Protein AF-A0AAJ1KZM5-F1 (afdb_monomer_lite)

pLDDT: mean 86.06, std 18.06, range [34.19, 97.94]

Foldseek 3Di:
DDDDPPPPDPPPPPPPQQDPVNVLVVCAVHCDQLCAQDWDDDPPDTDRSVVAEAEQVRADADPDPDKHKYWAAFQWAPFVNQWTAHPVDRQEIEGCPPVRVVLCVVVVPPTGVQRHRKIKIAIWGWRADPVNSHIYTYGPDSVGMDIGTDD

Secondary structure (DSSP, 8-state):
-------------------HHHHHHHHHH-THHHHS--EEEETTEEEEHHHHEEEGGG----SS----EEEEEEEEE-TTS-EEEESS-SSEEEE-GGGHHHHHHHHT--SSGGGTT-EEEEEEEEEE-TTSSSEEEEE--SSSEEEE---

Radius of gyration: 18.92 Å; chains: 1; bounding box: 36×35×77 Å

Structure (mmCIF, N/CA/C/O backbone):
data_AF-A0AAJ1KZM5-F1
#
_entry.id   AF-A0AAJ1KZM5-F1
#
loop_
_atom_site.group_PDB
_atom_site.id
_atom_site.type_symbol
_atom_site.label_atom_id
_atom_site.label_alt_id
_atom_site.label_comp_id
_atom_site.label_asym_id
_atom_site.label_entity_id
_atom_site.label_seq_id
_atom_site.pdbx_PDB_ins_code
_atom_site.Cartn_x
_atom_site.Cartn_y
_atom_site.Cartn_z
_atom_site.occupancy
_atom_site.B_iso_or_equiv
_atom_site.auth_seq_id
_atom_site.auth_comp_id
_atom_site.auth_asym_id
_atom_site.auth_atom_id
_atom_site.pdbx_PDB_model_num
ATOM 1 N N . GLY A 1 1 ? -15.139 21.785 60.037 1.00 36.47 1 GLY A N 1
ATOM 2 C CA . GLY A 1 1 ? -14.492 20.674 59.314 1.00 36.47 1 GLY A CA 1
ATOM 3 C C . GLY A 1 1 ? -14.608 20.942 57.833 1.00 36.47 1 GLY A C 1
ATOM 4 O O . GLY A 1 1 ? -15.720 21.005 57.335 1.00 36.47 1 GLY A O 1
ATOM 5 N N . HIS A 1 2 ? -13.489 21.212 57.161 1.00 34.38 2 HIS A N 1
ATOM 6 C CA . HIS A 1 2 ? -13.464 21.566 55.741 1.00 34.38 2 HIS A CA 1
ATOM 7 C C . HIS A 1 2 ? -13.472 20.299 54.876 1.00 34.38 2 HIS A C 1
ATOM 9 O O . HIS A 1 2 ? -12.471 19.589 54.815 1.00 34.38 2 HIS A O 1
ATOM 15 N N . ASN A 1 3 ? -14.586 20.035 54.192 1.00 35.38 3 ASN A N 1
ATOM 16 C CA . ASN A 1 3 ? -14.684 18.981 53.184 1.00 35.38 3 ASN A CA 1
ATOM 17 C C . ASN A 1 3 ? -14.076 19.484 51.867 1.00 35.38 3 ASN A C 1
ATOM 19 O O . ASN A 1 3 ? -14.671 20.305 51.172 1.00 35.38 3 ASN A O 1
ATOM 23 N N . LYS A 1 4 ? -12.874 19.005 51.528 1.00 39.34 4 LYS A N 1
ATOM 24 C CA . LYS A 1 4 ? -12.265 19.196 50.206 1.00 39.34 4 LYS A CA 1
ATOM 25 C C . LYS A 1 4 ? -12.782 18.109 49.265 1.00 39.34 4 LYS A C 1
ATOM 27 O O . LYS A 1 4 ? -12.384 16.953 49.385 1.00 39.34 4 LYS A O 1
ATOM 32 N N . ALA A 1 5 ? -13.638 18.492 48.322 1.00 39.47 5 ALA A N 1
ATOM 33 C CA . ALA A 1 5 ? -13.987 17.658 47.180 1.00 39.47 5 ALA A CA 1
ATOM 34 C C . ALA A 1 5 ? -12.712 17.358 46.372 1.00 39.47 5 ALA A C 1
ATOM 36 O O . ALA A 1 5 ? -12.086 18.263 45.821 1.00 39.47 5 ALA A O 1
ATOM 37 N N . HIS A 1 6 ? -12.295 16.092 46.350 1.00 38.25 6 HIS A N 1
ATOM 38 C CA . HIS A 1 6 ? -11.266 15.614 45.435 1.00 38.25 6 HIS A CA 1
ATOM 39 C C . HIS A 1 6 ? -11.876 15.516 44.040 1.00 38.25 6 HIS A C 1
ATOM 41 O O . HIS A 1 6 ? -12.593 14.571 43.718 1.00 38.25 6 HIS A O 1
ATOM 47 N N . THR A 1 7 ? -11.591 16.510 43.206 1.00 37.97 7 THR A N 1
ATOM 48 C CA . THR A 1 7 ? -11.802 16.426 41.765 1.00 37.97 7 THR A CA 1
ATOM 49 C C . THR A 1 7 ? -10.849 15.362 41.227 1.00 37.97 7 THR A C 1
ATOM 51 O O . THR A 1 7 ? -9.648 15.599 41.095 1.00 37.97 7 THR A O 1
ATOM 54 N N . ILE A 1 8 ? -11.371 14.167 40.954 1.00 40.72 8 ILE A N 1
ATOM 55 C CA . ILE A 1 8 ? -10.637 13.123 40.242 1.00 40.72 8 ILE A CA 1
ATOM 56 C C . ILE A 1 8 ? -10.409 13.666 38.830 1.00 40.72 8 ILE A C 1
ATOM 58 O O . I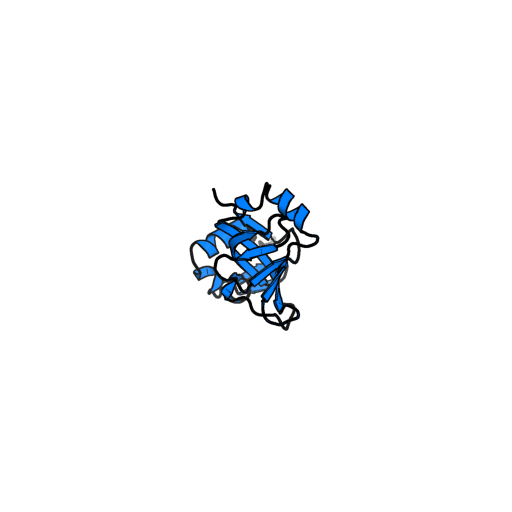LE A 1 8 ? -11.321 13.686 38.004 1.00 40.72 8 ILE A O 1
ATOM 62 N N . LYS A 1 9 ? -9.198 14.171 38.566 1.00 34.66 9 LYS A N 1
ATOM 63 C CA . LYS A 1 9 ? -8.725 14.404 37.201 1.00 34.66 9 LYS A CA 1
ATOM 64 C C . LYS A 1 9 ? -8.871 13.074 36.475 1.00 34.66 9 LYS A C 1
ATOM 66 O O . LYS A 1 9 ? -8.219 12.103 36.847 1.00 34.66 9 LYS A O 1
ATOM 71 N N . SER A 1 10 ? -9.738 13.027 35.468 1.00 37.38 10 SER A N 1
ATOM 72 C CA . SER A 1 10 ? -9.776 11.912 34.537 1.00 37.38 10 SER A CA 1
ATOM 73 C C . SER A 1 10 ? -8.398 11.832 33.892 1.00 37.38 10 SER A C 1
ATOM 75 O O . SER A 1 10 ? -8.064 12.641 33.022 1.00 37.38 10 SER A O 1
ATOM 77 N N . GLU A 1 11 ? -7.574 10.898 34.352 1.00 36.50 11 GLU A N 1
A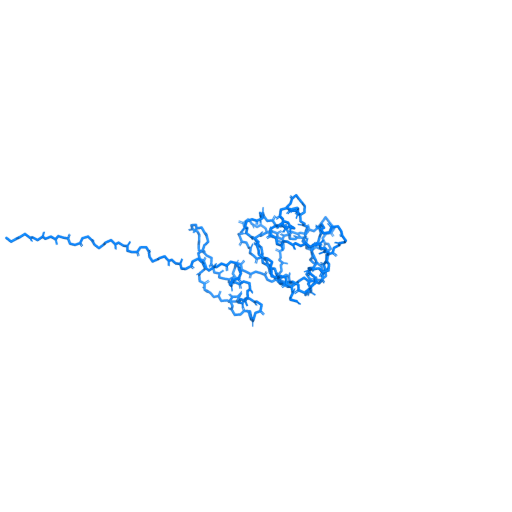TOM 78 C CA . GLU A 1 11 ? -6.415 10.462 33.601 1.00 36.50 11 GLU A CA 1
ATOM 79 C C . GLU A 1 11 ? -6.960 9.970 32.264 1.00 36.50 11 GLU A C 1
ATOM 81 O O . GLU A 1 11 ? -7.536 8.886 32.154 1.00 36.50 11 GLU A O 1
ATOM 86 N N . GLN A 1 12 ? -6.848 10.817 31.241 1.00 36.69 12 GLN A N 1
ATOM 87 C CA . GLN A 1 12 ? -6.898 10.370 29.865 1.00 36.69 12 GLN A CA 1
ATOM 88 C C . GLN A 1 12 ? -5.785 9.338 29.755 1.00 36.69 12 GLN A C 1
ATOM 90 O O . GLN A 1 12 ? -4.613 9.682 29.609 1.00 36.69 12 GLN A O 1
ATOM 95 N N . LYS A 1 13 ? -6.166 8.069 29.930 1.00 34.19 13 LYS A N 1
ATOM 96 C CA . LYS A 1 13 ? -5.353 6.891 29.669 1.00 34.19 13 LYS A CA 1
ATOM 97 C C . LYS A 1 13 ? -4.734 7.148 28.303 1.00 34.19 13 LYS A C 1
ATOM 99 O O . LYS A 1 13 ? -5.443 7.086 27.300 1.00 34.19 13 LYS A O 1
ATOM 104 N N . ARG A 1 14 ? -3.457 7.546 28.269 1.00 34.69 14 ARG A N 1
ATOM 105 C CA . ARG A 1 14 ? -2.707 7.704 27.025 1.00 34.69 14 ARG A CA 1
ATOM 106 C C . ARG A 1 14 ? -2.738 6.330 26.389 1.00 34.69 14 ARG A C 1
ATOM 108 O O . ARG A 1 14 ? -2.032 5.429 26.834 1.00 34.69 14 ARG A O 1
ATOM 115 N N . VAL A 1 15 ? -3.653 6.133 25.443 1.00 37.44 15 VAL A N 1
ATOM 116 C CA . VAL A 1 15 ? -3.710 4.890 24.691 1.00 37.44 15 VAL A CA 1
ATOM 117 C C . VAL A 1 15 ? -2.368 4.828 23.977 1.00 37.44 15 VAL A C 1
ATOM 119 O O . VAL A 1 15 ? -2.038 5.801 23.296 1.00 37.44 15 VAL A O 1
ATOM 122 N N . PRO A 1 16 ? -1.551 3.783 24.185 1.00 38.41 16 PRO A N 1
ATOM 123 C CA . PRO A 1 16 ? -0.269 3.688 23.516 1.00 38.41 16 PRO A CA 1
ATOM 124 C C . PRO A 1 16 ? -0.526 3.832 22.019 1.00 38.41 16 PRO A C 1
ATOM 126 O O . PRO A 1 16 ? -1.230 3.012 21.429 1.00 38.41 16 PRO A O 1
ATOM 129 N N . THR A 1 17 ? -0.023 4.905 21.418 1.00 52.53 17 THR A N 1
ATOM 130 C CA . THR A 1 17 ? -0.029 5.093 19.973 1.00 52.53 17 THR A CA 1
ATOM 131 C C . THR A 1 17 ? 0.926 4.052 19.409 1.00 52.53 17 THR A C 1
ATOM 133 O O . THR A 1 17 ? 2.136 4.254 19.325 1.00 52.53 17 THR A O 1
ATOM 136 N N . VAL A 1 18 ? 0.406 2.857 19.135 1.00 68.31 18 VAL A N 1
ATOM 137 C CA . VAL A 1 18 ? 1.186 1.792 18.508 1.00 68.31 18 VAL A CA 1
ATOM 138 C C . VAL A 1 18 ? 1.619 2.313 17.137 1.00 68.31 18 VAL A C 1
ATOM 140 O O . VAL A 1 18 ? 0.776 2.680 16.323 1.00 68.31 18 VAL A O 1
ATOM 143 N N . SER A 1 19 ? 2.930 2.406 16.905 1.00 87.75 19 SER A N 1
ATOM 144 C CA . SER A 1 19 ? 3.475 2.907 15.641 1.00 87.75 19 SER A CA 1
ATOM 145 C C . SER A 1 19 ? 3.122 1.978 14.475 1.00 87.75 19 SER A C 1
ATOM 147 O O . SER A 1 19 ? 2.943 0.771 14.668 1.00 87.75 19 SER A O 1
ATOM 149 N N . LEU A 1 20 ? 3.079 2.521 13.250 1.00 91.94 20 LEU A N 1
ATOM 150 C CA . LEU A 1 20 ? 2.860 1.726 12.033 1.00 91.94 20 LEU A CA 1
ATOM 151 C C . LEU A 1 20 ? 3.881 0.593 11.889 1.00 91.94 20 LEU A C 1
ATOM 153 O O . LEU A 1 20 ? 3.502 -0.500 11.490 1.00 91.94 20 LEU A O 1
ATOM 157 N N . GLN A 1 21 ? 5.126 0.802 12.326 1.00 93.25 21 GLN A N 1
ATOM 158 C CA . GLN A 1 21 ? 6.145 -0.247 12.417 1.00 93.25 21 GLN A CA 1
ATOM 159 C C . GLN A 1 21 ? 5.684 -1.444 13.263 1.00 93.25 21 GLN A C 1
ATOM 161 O O . GLN A 1 21 ? 5.712 -2.586 12.809 1.00 93.25 21 GLN A O 1
ATOM 166 N N . LYS A 1 22 ? 5.220 -1.204 14.498 1.00 91.81 22 LYS A N 1
ATOM 167 C CA . LYS A 1 22 ? 4.760 -2.279 15.394 1.00 91.81 22 LYS A CA 1
ATOM 168 C C . LYS A 1 22 ? 3.531 -2.992 14.834 1.00 91.81 22 LYS A C 1
ATOM 170 O O . LYS A 1 22 ? 3.429 -4.212 14.969 1.00 91.81 22 LYS A O 1
ATOM 175 N N . ILE A 1 23 ? 2.623 -2.241 14.209 1.00 93.62 23 ILE A N 1
ATOM 176 C CA . ILE A 1 23 ? 1.444 -2.784 13.527 1.00 93.62 23 ILE A CA 1
ATOM 177 C C . ILE A 1 23 ? 1.876 -3.681 12.365 1.00 93.62 23 ILE A C 1
ATOM 179 O O . ILE A 1 23 ? 1.480 -4.842 12.336 1.00 93.62 23 ILE A O 1
ATOM 183 N N . LEU A 1 24 ? 2.730 -3.194 11.461 1.00 95.50 24 LEU A N 1
ATOM 184 C CA . LEU A 1 24 ? 3.223 -3.960 10.318 1.00 95.50 24 LEU A CA 1
ATOM 185 C C . LEU A 1 24 ? 3.905 -5.252 10.765 1.00 95.50 24 LEU A C 1
ATOM 187 O O . LEU A 1 24 ? 3.535 -6.328 10.311 1.00 95.50 24 LEU A O 1
ATOM 191 N N . HIS A 1 25 ? 4.833 -5.174 11.721 1.00 93.56 25 HIS A N 1
ATOM 192 C CA . HIS A 1 25 ? 5.521 -6.362 12.230 1.00 93.56 25 HIS A CA 1
ATOM 193 C C . HIS A 1 25 ? 4.543 -7.361 12.866 1.00 93.56 25 HIS A C 1
ATOM 195 O O . HIS A 1 25 ? 4.737 -8.572 12.774 1.00 93.56 25 HIS A O 1
ATOM 201 N N . SER A 1 26 ? 3.486 -6.872 13.522 1.00 92.88 26 SER A N 1
ATOM 202 C CA . SER A 1 26 ? 2.424 -7.728 14.053 1.00 92.88 26 SER A CA 1
ATOM 203 C C . SER A 1 26 ? 1.638 -8.424 12.942 1.00 92.88 26 SER A C 1
ATOM 205 O O . SER A 1 26 ? 1.333 -9.601 13.092 1.00 92.88 26 SER A O 1
ATOM 207 N N . LEU A 1 27 ? 1.304 -7.708 11.867 1.00 94.19 27 LEU A N 1
ATOM 208 C CA . LEU A 1 27 ? 0.546 -8.225 10.726 1.00 94.19 27 LEU A CA 1
ATOM 209 C C . LEU A 1 27 ? 1.353 -9.258 9.923 1.00 94.19 27 LEU A C 1
ATOM 211 O O . LEU A 1 27 ? 0.820 -10.304 9.559 1.00 94.19 27 LEU A O 1
ATOM 215 N N . ILE A 1 28 ? 2.647 -9.005 9.705 1.00 92.94 28 ILE A N 1
ATOM 216 C CA . ILE A 1 28 ? 3.550 -9.920 8.990 1.00 92.94 28 ILE A CA 1
ATOM 217 C C . ILE A 1 28 ? 3.757 -11.226 9.767 1.00 92.94 28 ILE A C 1
ATOM 219 O O . ILE A 1 28 ? 3.706 -12.300 9.175 1.00 92.94 28 ILE A O 1
ATOM 223 N N . ARG A 1 29 ? 3.919 -11.166 11.099 1.00 89.62 29 ARG A N 1
ATOM 224 C CA . ARG A 1 29 ? 4.050 -12.376 11.935 1.00 89.62 29 ARG A CA 1
ATOM 225 C C . ARG A 1 29 ? 2.770 -13.212 12.014 1.00 89.62 29 ARG A C 1
ATOM 227 O O . ARG A 1 29 ? 2.837 -14.380 12.387 1.00 89.62 29 ARG A O 1
ATOM 234 N N . GLY A 1 30 ? 1.610 -12.632 11.711 1.00 84.00 30 GLY A N 1
ATOM 235 C CA . GLY A 1 30 ? 0.346 -13.356 11.704 1.00 84.00 30 GLY A CA 1
ATOM 236 C C . GLY A 1 30 ? -0.867 -12.463 11.461 1.00 84.00 30 GLY A C 1
ATOM 237 O O . GLY A 1 30 ? -0.902 -11.284 11.804 1.00 84.00 30 GLY A O 1
ATOM 238 N N . THR A 1 31 ? -1.930 -13.053 10.921 1.00 71.50 31 THR A N 1
ATOM 239 C CA . THR A 1 31 ? -3.153 -12.327 10.543 1.00 71.50 31 THR A CA 1
ATOM 240 C C . THR A 1 31 ? -4.076 -11.999 11.717 1.00 71.50 31 THR A C 1
ATOM 242 O O . THR A 1 31 ? -5.058 -11.286 11.526 1.00 71.50 31 THR A O 1
ATOM 245 N N . GLY A 1 32 ? -3.761 -12.448 12.938 1.00 84.44 32 GLY A N 1
ATOM 246 C CA . GLY A 1 32 ? -4.635 -12.296 14.107 1.00 84.44 32 GLY A CA 1
ATOM 247 C C . GLY A 1 32 ? -5.054 -10.850 14.390 1.00 84.44 32 GLY A C 1
ATOM 248 O O . GLY A 1 32 ? -6.198 -10.609 14.768 1.00 84.44 32 GLY A O 1
ATOM 249 N N . LEU A 1 33 ? -4.179 -9.865 14.142 1.00 86.81 33 LEU A N 1
ATOM 250 C CA . LEU A 1 33 ? -4.558 -8.455 14.266 1.00 86.81 33 LEU A CA 1
ATOM 251 C C . LEU A 1 33 ? -5.562 -8.047 13.175 1.00 86.81 33 LEU A C 1
ATOM 253 O O . LEU A 1 33 ? -6.602 -7.472 13.504 1.00 86.81 33 LEU A O 1
ATOM 257 N N . ALA A 1 34 ? -5.286 -8.393 11.912 1.00 87.69 34 ALA A N 1
ATOM 258 C CA . ALA A 1 34 ? -6.116 -8.074 10.746 1.00 87.69 34 ALA A CA 1
ATOM 259 C C . ALA A 1 34 ? -7.496 -8.743 10.759 1.00 87.69 34 ALA A C 1
ATOM 261 O O . ALA A 1 34 ? -8.375 -8.319 10.027 1.00 87.69 34 ALA A O 1
ATOM 262 N N . THR A 1 35 ? -7.717 -9.773 11.574 1.00 89.56 35 THR A N 1
ATOM 263 C CA . THR A 1 35 ? -9.026 -10.438 11.686 1.00 89.56 35 THR A CA 1
ATOM 264 C C . THR A 1 35 ? -9.744 -10.130 12.999 1.00 89.56 35 THR A C 1
ATOM 266 O O . THR A 1 35 ? -10.888 -10.542 13.189 1.00 89.56 35 THR A O 1
ATOM 269 N N . SER A 1 36 ? -9.108 -9.395 13.915 1.00 90.25 36 SER A N 1
ATOM 270 C CA . SER A 1 36 ? -9.654 -9.146 15.250 1.00 90.25 36 SER A CA 1
ATOM 271 C C . SER A 1 36 ? -10.673 -8.003 15.307 1.00 90.25 36 SER A C 1
ATOM 273 O O . SER A 1 36 ? -10.643 -7.037 14.539 1.00 90.25 36 SER A O 1
ATOM 275 N N . ASP A 1 37 ? -11.548 -8.075 16.311 1.00 91.81 37 ASP A N 1
ATOM 276 C CA . ASP A 1 37 ? -12.434 -6.980 16.720 1.00 91.81 37 ASP A CA 1
ATOM 277 C C . ASP A 1 37 ? -11.726 -5.930 17.602 1.00 91.81 37 ASP A C 1
ATOM 279 O O . ASP A 1 37 ? -12.383 -5.036 18.141 1.00 91.81 37 ASP A O 1
ATOM 283 N N . THR A 1 38 ? -10.393 -6.003 17.730 1.00 90.56 38 THR A N 1
ATOM 284 C CA . THR A 1 38 ? -9.584 -5.034 18.484 1.00 90.56 38 THR A CA 1
ATOM 285 C C . THR A 1 38 ? -9.875 -3.620 17.999 1.00 90.56 38 THR A C 1
ATOM 287 O O . THR A 1 38 ? -9.863 -3.353 16.797 1.00 90.56 38 THR A O 1
ATOM 290 N N . ILE A 1 39 ? -10.128 -2.704 18.932 1.00 90.62 39 ILE A N 1
ATOM 291 C CA . ILE A 1 39 ? -10.397 -1.306 18.608 1.00 90.62 39 ILE A CA 1
ATOM 292 C C . ILE A 1 39 ? -9.079 -0.541 18.498 1.00 90.62 39 ILE A C 1
ATOM 294 O O . ILE A 1 39 ? -8.340 -0.412 19.471 1.00 90.62 39 ILE A O 1
ATOM 298 N N . ILE A 1 40 ? -8.820 -0.006 17.311 1.00 87.81 40 ILE A N 1
ATOM 299 C CA . ILE A 1 40 ? -7.670 0.826 16.979 1.00 87.81 40 ILE A CA 1
ATOM 300 C C . ILE A 1 40 ? -8.117 2.292 16.986 1.00 87.81 40 ILE A C 1
ATOM 302 O O . ILE A 1 40 ? -8.956 2.674 16.161 1.00 87.81 40 ILE A O 1
ATOM 306 N N . PRO A 1 41 ? -7.609 3.123 17.912 1.00 84.81 41 PRO A N 1
ATOM 307 C CA . PRO A 1 41 ? -7.805 4.562 17.836 1.00 84.81 41 PRO A CA 1
ATOM 308 C C . PRO A 1 41 ? -6.910 5.149 16.740 1.00 84.81 41 PRO A C 1
ATOM 310 O O . PRO A 1 41 ? -5.724 4.828 16.662 1.00 84.81 41 PRO A O 1
ATOM 313 N N . PHE A 1 42 ? -7.467 6.020 15.903 1.00 80.06 42 PHE A N 1
ATOM 314 C CA . PHE A 1 42 ? -6.707 6.755 14.896 1.00 80.06 42 PHE A CA 1
ATOM 315 C C . PHE A 1 42 ? -7.284 8.164 14.731 1.00 80.06 42 PHE A C 1
ATOM 317 O O . PHE A 1 42 ? -8.408 8.330 14.249 1.00 80.06 42 PHE A O 1
ATOM 324 N N . GLY A 1 43 ? -6.521 9.173 15.165 1.00 79.44 43 GLY A N 1
ATOM 325 C CA . GLY A 1 43 ? -7.056 10.517 15.392 1.00 79.44 43 GLY A CA 1
ATOM 326 C C . GLY A 1 43 ? -8.210 10.471 16.397 1.00 79.44 43 GLY A C 1
ATOM 327 O O . GLY A 1 43 ? -8.117 9.791 17.419 1.00 79.44 43 GLY A O 1
ATOM 328 N N . ASP A 1 44 ? -9.320 1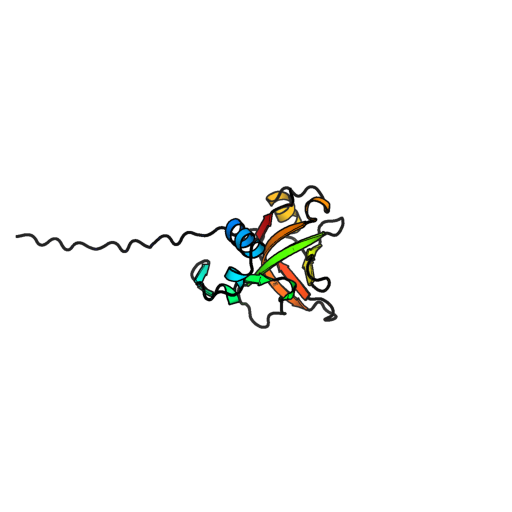1.123 16.059 1.00 80.88 44 ASP A N 1
ATOM 329 C CA . ASP A 1 44 ? -10.529 11.161 16.893 1.00 80.88 44 ASP A CA 1
ATOM 330 C C . ASP A 1 44 ? -11.458 9.949 16.697 1.00 80.88 44 ASP A C 1
ATOM 332 O O . ASP A 1 44 ? -12.461 9.792 17.397 1.00 80.88 44 ASP A O 1
ATOM 336 N N . PHE A 1 45 ? -11.139 9.065 15.748 1.00 85.19 45 PHE A N 1
ATOM 337 C CA . PHE A 1 45 ? -11.997 7.947 15.365 1.00 85.19 45 PHE A CA 1
ATOM 338 C C . PHE A 1 45 ? -11.502 6.614 15.930 1.00 85.19 45 PHE A C 1
ATOM 340 O O . PHE A 1 45 ? -10.322 6.412 16.220 1.00 85.19 45 PHE A O 1
ATOM 347 N N . LYS A 1 46 ? -12.433 5.665 16.060 1.00 88.75 46 LYS A N 1
ATOM 348 C CA . LYS A 1 46 ? -12.173 4.296 16.514 1.00 88.75 46 LYS A CA 1
ATOM 349 C C . LYS A 1 46 ? -12.588 3.315 15.432 1.00 88.75 46 LYS A C 1
ATOM 351 O O . LYS A 1 46 ? -13.733 3.331 14.985 1.00 88.75 46 LYS A O 1
ATOM 356 N N . TYR A 1 47 ? -11.676 2.429 15.060 1.00 90.31 47 TYR A N 1
ATOM 357 C CA . TYR A 1 47 ? -11.901 1.424 14.028 1.00 90.31 47 TYR A CA 1
ATOM 358 C C . TYR A 1 47 ? -11.705 0.029 14.604 1.00 90.31 47 TYR A C 1
ATOM 360 O O . TYR A 1 47 ? -10.831 -0.184 15.435 1.00 90.31 47 TYR A O 1
ATOM 368 N N . LYS A 1 48 ? -12.485 -0.947 14.141 1.00 91.81 48 LYS A N 1
ATOM 369 C CA . LYS A 1 48 ? -12.136 -2.357 14.356 1.00 91.81 48 LYS A CA 1
ATOM 370 C C . LYS A 1 48 ? -10.947 -2.703 13.465 1.00 91.81 48 LYS A C 1
ATOM 372 O O . LYS A 1 48 ? -10.979 -2.355 12.286 1.00 91.81 48 LYS A O 1
ATOM 377 N N . ALA A 1 49 ? -9.953 -3.409 13.993 1.00 93.00 49 ALA A N 1
ATOM 378 C CA . ALA A 1 49 ? -8.744 -3.778 13.260 1.00 93.00 49 ALA A CA 1
ATOM 379 C C . ALA A 1 49 ? -9.069 -4.515 11.949 1.00 93.00 49 ALA A C 1
ATOM 381 O O . ALA A 1 49 ? -8.539 -4.140 10.906 1.00 93.00 49 ALA A O 1
ATOM 382 N N . LYS A 1 50 ? -10.046 -5.434 11.973 1.00 92.88 50 LYS A N 1
ATOM 383 C CA . LYS A 1 50 ? -10.546 -6.137 10.776 1.00 92.88 50 LYS A CA 1
ATOM 384 C C . LYS A 1 50 ? -11.152 -5.274 9.679 1.00 92.88 50 LYS A C 1
ATOM 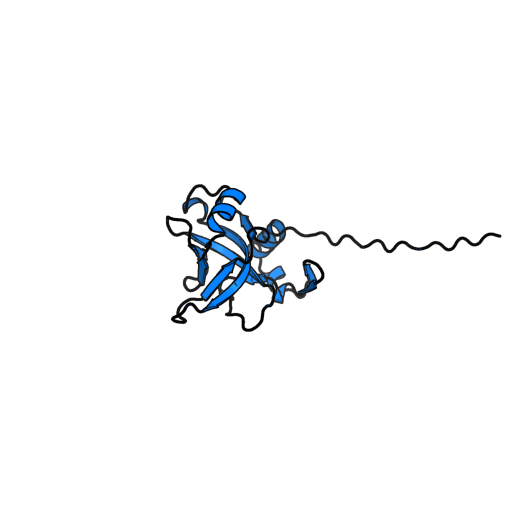386 O O . LYS A 1 50 ? -11.247 -5.688 8.534 1.00 92.88 50 LYS A O 1
ATOM 391 N N . ASN A 1 51 ? -11.575 -4.067 10.035 1.00 92.69 51 ASN A N 1
ATOM 392 C CA . ASN A 1 51 ? -12.074 -3.095 9.077 1.00 92.69 51 ASN A CA 1
ATOM 393 C C . ASN A 1 51 ? -11.000 -2.071 8.710 1.00 92.69 51 ASN A C 1
ATOM 395 O O . ASN A 1 51 ? -11.266 -1.237 7.861 1.00 92.69 51 ASN A O 1
ATOM 399 N N . LEU A 1 52 ? -9.842 -2.056 9.370 1.00 94.00 52 LEU A N 1
ATOM 400 C CA . LEU A 1 52 ? -8.821 -1.033 9.168 1.00 94.00 52 LEU A CA 1
ATOM 401 C C . LEU A 1 52 ? -7.644 -1.563 8.350 1.00 94.00 52 LEU A C 1
ATOM 403 O O . LEU A 1 52 ? -7.208 -0.865 7.442 1.00 94.00 52 LEU A O 1
ATOM 407 N N . PHE A 1 53 ? -7.160 -2.771 8.644 1.00 95.69 53 PHE A N 1
ATOM 408 C CA . PHE A 1 53 ? -5.984 -3.361 8.002 1.00 95.69 53 PHE A CA 1
ATOM 409 C C . PHE A 1 53 ? -6.395 -4.379 6.943 1.00 95.69 53 PHE A C 1
ATOM 411 O O . PHE A 1 53 ? -7.021 -5.385 7.262 1.00 95.69 53 PHE A O 1
ATOM 418 N N . VAL A 1 54 ? -6.025 -4.124 5.692 1.00 96.00 54 VAL A N 1
ATOM 419 C CA . VAL A 1 54 ? -6.410 -4.929 4.528 1.00 96.00 54 VAL A CA 1
ATOM 420 C C . VAL A 1 54 ? -5.149 -5.446 3.854 1.00 96.00 54 VAL A C 1
ATOM 422 O O . VAL A 1 54 ? -4.251 -4.670 3.541 1.00 96.00 54 VAL A O 1
ATOM 425 N N . LYS A 1 55 ? -5.060 -6.758 3.653 1.00 96.25 55 LYS A N 1
ATOM 426 C CA . LYS A 1 55 ? -3.927 -7.358 2.949 1.00 96.25 55 LYS A CA 1
ATOM 427 C C . LYS A 1 55 ? -4.063 -7.097 1.447 1.00 96.25 55 LYS A C 1
ATOM 429 O O . LYS A 1 55 ? -5.188 -6.997 0.961 1.00 96.25 55 LYS A O 1
ATOM 434 N N . PHE A 1 56 ? -2.962 -6.991 0.702 1.00 96.81 56 PHE A N 1
ATOM 435 C CA . PHE A 1 56 ? -3.039 -6.677 -0.736 1.00 96.81 56 PHE A CA 1
ATOM 436 C C . PHE A 1 56 ? -3.966 -7.600 -1.550 1.00 96.81 56 PHE A C 1
ATOM 438 O O . PHE A 1 56 ? -4.790 -7.062 -2.290 1.00 96.81 56 PHE A O 1
ATOM 445 N N . PRO A 1 57 ? -3.945 -8.940 -1.380 1.00 95.62 57 PRO A N 1
ATOM 446 C CA . PRO A 1 57 ? -4.849 -9.824 -2.123 1.00 95.62 57 PRO A CA 1
ATOM 447 C C . PRO A 1 57 ? -6.338 -9.571 -1.846 1.00 95.62 57 PRO A C 1
ATOM 449 O O . PRO A 1 57 ? -7.167 -9.792 -2.728 1.00 95.62 57 PRO A O 1
ATOM 452 N N . ASP A 1 58 ? -6.658 -9.058 -0.655 1.00 95.12 58 ASP A N 1
ATOM 453 C CA . ASP A 1 58 ? -8.020 -8.787 -0.180 1.00 95.12 58 ASP A CA 1
ATOM 454 C C . ASP A 1 58 ? -8.467 -7.341 -0.468 1.00 95.12 58 ASP A C 1
ATOM 456 O O . ASP A 1 58 ? -9.528 -6.900 -0.018 1.00 95.12 58 ASP A O 1
ATOM 460 N N . ALA A 1 59 ? -7.643 -6.554 -1.168 1.00 95.12 59 ALA A N 1
ATOM 461 C CA . ALA A 1 59 ? -7.962 -5.172 -1.483 1.00 95.12 59 ALA A CA 1
ATOM 462 C C . ALA A 1 59 ? -9.141 -5.100 -2.458 1.00 95.12 59 ALA A C 1
ATOM 464 O O . ALA A 1 59 ? -9.081 -5.629 -3.561 1.00 95.12 59 ALA A O 1
ATOM 465 N N . GLU A 1 60 ? -10.189 -4.368 -2.095 1.00 93.62 60 GLU A N 1
ATOM 466 C CA . GLU A 1 60 ? -11.377 -4.203 -2.935 1.00 93.62 60 GLU A CA 1
ATOM 467 C C . GLU A 1 60 ? -11.628 -2.723 -3.245 1.00 93.62 60 GLU A C 1
ATOM 469 O O . GLU A 1 60 ? -11.515 -1.878 -2.344 1.00 93.62 60 GLU A O 1
ATOM 474 N N . PRO A 1 61 ? -11.984 -2.373 -4.495 1.00 93.19 61 PRO A N 1
ATOM 475 C CA . PRO A 1 61 ? -12.325 -1.010 -4.877 1.00 93.19 61 PRO A CA 1
ATOM 476 C C . PRO A 1 61 ? -13.403 -0.393 -3.990 1.00 93.19 61 PRO A C 1
ATOM 478 O O . PRO A 1 61 ? -14.507 -0.913 -3.827 1.00 93.19 61 PRO A O 1
ATOM 481 N N . MET A 1 62 ? -13.078 0.758 -3.405 1.00 85.12 62 MET A N 1
ATOM 482 C CA . MET A 1 62 ? -13.899 1.342 -2.351 1.00 85.12 62 MET A CA 1
ATOM 483 C C . MET A 1 62 ? -14.991 2.262 -2.899 1.00 85.12 62 MET A C 1
ATOM 485 O O . MET A 1 62 ? -14.710 3.293 -3.519 1.00 85.12 62 MET A O 1
ATOM 489 N N . THR A 1 63 ? -16.244 1.955 -2.557 1.00 75.44 63 THR A N 1
ATOM 490 C CA . THR A 1 63 ? -17.421 2.783 -2.884 1.00 75.44 63 THR A CA 1
ATOM 491 C C . THR A 1 63 ? -17.604 3.984 -1.951 1.00 75.44 63 THR A C 1
ATOM 493 O O . THR A 1 63 ? -18.230 4.968 -2.333 1.00 75.44 63 THR A O 1
ATOM 496 N N . LYS A 1 64 ? -17.043 3.940 -0.734 1.00 77.69 64 LYS A N 1
ATOM 497 C CA . LYS A 1 64 ? -17.109 5.012 0.277 1.00 77.69 64 LYS A CA 1
ATOM 498 C C . LYS A 1 64 ? -15.706 5.409 0.739 1.00 77.69 64 LYS A C 1
ATOM 500 O O . LYS A 1 64 ? -14.820 4.559 0.785 1.00 77.69 64 LYS A O 1
ATOM 505 N N . ASN A 1 65 ? -15.521 6.666 1.151 1.00 74.62 65 ASN A N 1
ATOM 506 C CA . ASN A 1 65 ? -14.271 7.155 1.752 1.00 74.62 65 ASN A CA 1
ATOM 507 C C . ASN A 1 65 ? -14.116 6.636 3.190 1.00 74.62 65 ASN A C 1
ATOM 509 O O . ASN A 1 65 ? -14.316 7.377 4.148 1.00 74.62 65 ASN A O 1
ATOM 513 N N . ALA A 1 66 ? -13.789 5.356 3.352 1.00 84.62 66 ALA A N 1
ATOM 514 C CA . ALA A 1 66 ? -13.381 4.816 4.643 1.00 84.62 66 ALA A CA 1
ATOM 515 C C . ALA A 1 66 ? -11.850 4.745 4.724 1.00 84.62 66 ALA A C 1
ATOM 517 O O . ALA A 1 66 ? -11.185 4.419 3.743 1.00 84.62 66 ALA A O 1
ATOM 518 N N . LEU A 1 67 ? -11.289 5.033 5.899 1.00 89.62 67 LEU A N 1
ATOM 519 C CA . LEU A 1 67 ? -9.860 4.853 6.134 1.00 89.62 67 LEU A CA 1
ATOM 520 C C . LEU A 1 67 ? -9.515 3.359 6.080 1.00 89.62 67 LEU A C 1
ATOM 522 O O . LEU A 1 67 ? -10.176 2.535 6.725 1.00 89.62 67 LEU A O 1
ATOM 526 N N . ARG A 1 68 ? -8.486 3.021 5.303 1.00 94.94 68 ARG A N 1
ATOM 527 C CA . ARG A 1 68 ? -7.901 1.685 5.199 1.00 94.94 68 ARG A CA 1
ATOM 528 C C . ARG A 1 68 ? -6.390 1.805 5.166 1.00 94.94 68 ARG A C 1
ATOM 530 O O . ARG A 1 68 ? -5.861 2.708 4.523 1.00 94.94 68 ARG A O 1
ATOM 537 N N . PHE A 1 69 ? -5.740 0.876 5.847 1.00 96.31 69 PHE A N 1
ATOM 538 C CA . PHE A 1 69 ? -4.315 0.635 5.763 1.00 96.31 69 PHE A CA 1
ATOM 539 C C . PHE A 1 69 ? -4.087 -0.653 4.986 1.00 96.31 69 PHE A C 1
ATOM 541 O O . PHE A 1 69 ? -4.560 -1.712 5.401 1.00 96.31 69 PHE A O 1
ATOM 548 N N . TYR A 1 70 ? -3.382 -0.551 3.868 1.00 97.44 70 TYR A N 1
ATOM 549 C CA . TYR A 1 70 ? -3.021 -1.691 3.039 1.00 97.44 70 TYR A CA 1
ATOM 550 C C . TYR A 1 70 ? -1.633 -2.175 3.416 1.00 97.44 70 TYR A C 1
ATOM 552 O O . TYR A 1 70 ? -0.775 -1.354 3.743 1.00 97.44 70 TYR A O 1
ATOM 560 N N . TRP A 1 71 ? -1.430 -3.490 3.423 1.00 97.69 71 TRP A N 1
ATOM 561 C CA . TRP A 1 71 ? -0.169 -4.082 3.854 1.00 97.69 71 TRP A CA 1
ATOM 562 C C . TRP A 1 71 ? 0.138 -5.412 3.165 1.00 97.69 71 TRP A C 1
ATOM 564 O O . TRP A 1 71 ? -0.761 -6.105 2.679 1.00 97.69 71 TRP A O 1
ATOM 574 N N . GLY A 1 72 ? 1.418 -5.775 3.191 1.00 96.69 72 GLY A N 1
ATOM 575 C CA . GLY A 1 72 ? 1.961 -7.018 2.648 1.00 96.69 72 GLY A CA 1
ATOM 576 C C . GLY A 1 72 ? 3.463 -6.891 2.421 1.00 96.69 72 GLY A C 1
ATOM 577 O O . GLY A 1 72 ? 4.097 -5.984 2.974 1.00 96.69 72 GLY A O 1
ATOM 578 N N . THR A 1 73 ? 4.019 -7.781 1.606 1.00 96.94 73 THR A N 1
ATOM 579 C CA . THR A 1 73 ? 5.406 -7.682 1.137 1.00 96.94 73 THR A CA 1
ATOM 580 C C . THR A 1 73 ? 5.463 -7.224 -0.314 1.00 96.94 73 THR A C 1
ATOM 582 O O . THR A 1 73 ? 4.504 -7.360 -1.074 1.00 96.94 73 THR A O 1
ATOM 585 N N . LEU A 1 74 ? 6.592 -6.646 -0.701 1.00 96.75 74 LEU A N 1
ATOM 586 C CA . LEU A 1 74 ? 6.875 -6.232 -2.066 1.00 96.75 74 LEU A CA 1
ATOM 587 C C . LEU A 1 74 ? 7.680 -7.321 -2.777 1.00 96.75 74 LEU A C 1
ATOM 589 O O . LEU A 1 74 ? 8.571 -7.932 -2.191 1.00 96.75 74 LEU A O 1
ATOM 593 N N . TYR A 1 75 ? 7.336 -7.586 -4.035 1.00 92.31 75 TYR A N 1
ATOM 594 C CA . TYR A 1 75 ? 8.145 -8.433 -4.909 1.00 92.31 75 TYR A CA 1
ATOM 595 C C . TYR A 1 75 ? 9.242 -7.611 -5.565 1.00 92.31 75 TYR A C 1
ATOM 597 O O . TYR A 1 75 ? 10.400 -7.991 -5.521 1.00 92.31 75 TYR A O 1
ATOM 605 N N . ASN A 1 76 ? 8.873 -6.483 -6.163 1.00 86.88 76 ASN A N 1
ATOM 606 C CA . ASN A 1 76 ? 9.811 -5.561 -6.778 1.00 86.88 76 ASN A CA 1
ATOM 607 C C . ASN A 1 76 ? 9.158 -4.191 -6.990 1.00 86.88 76 ASN A C 1
ATOM 609 O O . ASN A 1 76 ? 7.985 -3.957 -6.672 1.00 86.88 76 ASN A O 1
ATOM 613 N N . SER A 1 77 ? 9.935 -3.309 -7.598 1.00 90.94 77 SER A N 1
ATOM 614 C CA . SER A 1 77 ? 9.479 -2.065 -8.191 1.00 90.94 77 SER A CA 1
ATOM 615 C C . SER A 1 77 ? 9.896 -2.015 -9.664 1.00 90.94 77 SER A C 1
ATOM 617 O O . SER A 1 77 ? 10.766 -2.776 -10.089 1.00 90.94 77 SER A O 1
ATOM 619 N N . ASN A 1 78 ? 9.297 -1.127 -10.462 1.00 89.88 78 ASN A N 1
ATOM 620 C CA . ASN A 1 78 ? 9.917 -0.753 -11.739 1.00 89.88 78 ASN A CA 1
ATOM 621 C C . ASN A 1 78 ? 11.241 -0.001 -11.492 1.00 89.88 78 ASN A C 1
ATOM 623 O O . ASN A 1 78 ? 11.436 0.548 -10.406 1.00 89.88 78 ASN A O 1
ATOM 627 N N . ASN A 1 79 ? 12.117 0.039 -12.505 1.00 86.00 79 ASN A N 1
ATOM 628 C CA . ASN A 1 79 ? 13.460 0.636 -12.410 1.00 86.00 79 ASN A CA 1
ATOM 629 C C . ASN A 1 79 ? 13.441 2.075 -11.879 1.00 86.00 79 ASN A C 1
ATOM 631 O O . ASN A 1 79 ? 14.293 2.453 -11.085 1.00 86.00 79 ASN A O 1
ATOM 635 N N . ASP A 1 80 ? 12.438 2.857 -12.278 1.00 90.00 80 ASP A N 1
ATOM 636 C CA . ASP A 1 80 ? 12.306 4.252 -11.860 1.00 90.00 80 ASP A CA 1
ATOM 637 C C . ASP A 1 80 ? 11.639 4.414 -10.489 1.00 90.00 80 ASP A C 1
ATOM 639 O O . ASP A 1 80 ? 11.465 5.534 -10.031 1.00 90.00 80 ASP A O 1
ATOM 643 N N . ILE A 1 81 ? 11.259 3.336 -9.803 1.00 93.25 81 ILE A N 1
ATOM 644 C CA . ILE A 1 81 ? 10.556 3.380 -8.511 1.00 93.25 81 ILE A CA 1
ATOM 645 C C . ILE A 1 81 ? 9.296 4.255 -8.556 1.00 93.25 81 ILE A C 1
ATOM 647 O O . ILE A 1 81 ? 9.011 5.048 -7.670 1.00 93.25 81 ILE A O 1
ATOM 651 N N . GLU A 1 82 ? 8.522 4.137 -9.629 1.00 95.38 82 GLU A N 1
ATOM 652 C CA . GLU A 1 82 ? 7.217 4.796 -9.753 1.00 95.38 82 GLU A CA 1
ATOM 653 C C . GLU A 1 82 ? 6.070 3.899 -9.272 1.00 95.38 82 GLU A C 1
ATOM 655 O O . GLU A 1 82 ? 5.004 4.399 -8.909 1.00 95.38 82 GLU A O 1
ATOM 660 N N . TRP A 1 83 ? 6.279 2.580 -9.272 1.00 96.06 83 TRP A N 1
ATOM 661 C CA . TRP A 1 83 ? 5.269 1.570 -8.970 1.00 96.06 83 TRP A CA 1
ATOM 662 C C . TRP A 1 83 ? 5.827 0.493 -8.051 1.00 96.06 83 TRP A C 1
ATOM 664 O O . TRP A 1 83 ? 6.775 -0.197 -8.417 1.00 96.06 83 TRP A O 1
ATOM 674 N N . LEU A 1 84 ? 5.166 0.270 -6.916 1.00 96.94 84 LEU A N 1
ATOM 675 C CA . LEU A 1 84 ? 5.430 -0.883 -6.060 1.00 96.94 84 LEU A CA 1
ATOM 676 C C . LEU A 1 84 ? 4.513 -2.046 -6.445 1.00 96.94 84 LEU A C 1
ATOM 678 O O . LEU A 1 84 ? 3.301 -1.864 -6.628 1.00 96.94 84 LEU A O 1
ATOM 682 N N . ASN A 1 85 ? 5.088 -3.246 -6.512 1.00 96.19 85 ASN A N 1
ATOM 683 C CA . ASN A 1 85 ? 4.372 -4.468 -6.856 1.00 96.19 85 ASN A CA 1
ATOM 684 C C . ASN A 1 85 ? 4.298 -5.398 -5.636 1.00 96.19 85 ASN A C 1
ATOM 686 O O . ASN A 1 85 ? 5.337 -5.877 -5.171 1.00 96.19 85 ASN A O 1
ATOM 690 N N . PRO A 1 86 ? 3.092 -5.682 -5.112 1.00 96.81 86 PRO A N 1
ATOM 691 C CA . PRO A 1 86 ? 2.899 -6.677 -4.063 1.00 96.81 86 PRO A CA 1
ATOM 692 C C . PRO A 1 86 ? 3.426 -8.060 -4.448 1.00 96.81 86 PRO A C 1
ATOM 694 O O . PRO A 1 86 ? 3.285 -8.495 -5.591 1.00 96.81 86 PRO A O 1
ATOM 697 N N . ALA A 1 87 ? 3.978 -8.789 -3.481 1.00 95.62 87 ALA A N 1
ATOM 698 C CA . ALA A 1 87 ? 4.474 -10.140 -3.717 1.00 95.62 87 ALA A CA 1
ATOM 699 C C . ALA A 1 87 ? 3.355 -11.177 -3.800 1.00 95.62 87 ALA A C 1
ATOM 701 O O . ALA A 1 87 ? 3.433 -12.131 -4.573 1.00 95.62 87 ALA A O 1
ATOM 702 N N . GLU A 1 88 ? 2.291 -10.990 -3.021 1.00 92.19 88 GLU A N 1
ATOM 703 C CA . GLU A 1 88 ? 1.224 -11.979 -2.897 1.00 92.19 88 GLU A CA 1
ATOM 704 C C . GLU A 1 88 ? 0.193 -11.914 -4.035 1.00 92.19 88 GLU A C 1
ATOM 706 O O . GLU A 1 88 ? -0.638 -12.815 -4.158 1.00 92.19 88 GLU A O 1
ATOM 711 N N . CYS A 1 89 ? 0.206 -10.863 -4.863 1.00 92.06 89 CYS A N 1
ATOM 712 C CA . CYS A 1 89 ? -0.761 -10.684 -5.946 1.00 92.06 89 CYS A CA 1
ATOM 713 C C . CYS A 1 89 ? -0.208 -9.822 -7.091 1.00 92.06 89 CYS A C 1
ATOM 715 O O . CYS A 1 89 ? 0.447 -8.811 -6.871 1.00 92.06 89 CYS A O 1
ATOM 717 N N . ARG A 1 90 ? -0.489 -10.221 -8.340 1.00 90.94 90 ARG A N 1
ATOM 718 C CA . ARG A 1 90 ? 0.001 -9.536 -9.559 1.00 90.94 90 ARG A CA 1
ATOM 719 C C . ARG A 1 90 ? -1.000 -8.552 -10.161 1.00 90.94 90 ARG A C 1
ATOM 721 O O . ARG A 1 90 ? -0.674 -7.800 -11.081 1.00 90.94 90 ARG A O 1
ATOM 728 N N . ASP A 1 91 ? -2.238 -8.610 -9.697 1.00 93.12 91 ASP A N 1
ATOM 729 C CA . ASP A 1 91 ? -3.346 -7.788 -10.163 1.00 93.12 91 ASP A CA 1
ATOM 730 C C . ASP A 1 91 ? -3.534 -6.525 -9.311 1.00 93.12 91 ASP A C 1
ATOM 732 O O . ASP A 1 91 ? -4.464 -5.764 -9.563 1.00 93.12 91 ASP A O 1
ATOM 736 N N . VAL A 1 92 ? -2.641 -6.276 -8.348 1.00 96.56 92 VAL A N 1
ATOM 737 C CA . VAL A 1 92 ? -2.565 -5.039 -7.565 1.00 96.56 92 VAL A CA 1
ATOM 738 C C . VAL A 1 92 ? -1.311 -4.256 -7.955 1.00 96.56 92 VAL A C 1
ATOM 740 O O . VAL A 1 92 ? -0.240 -4.836 -8.099 1.00 96.56 92 VAL A O 1
ATOM 743 N N . GLY A 1 93 ? -1.435 -2.938 -8.107 1.00 96.50 93 GLY A N 1
ATOM 744 C CA . GLY A 1 93 ? -0.306 -2.021 -8.275 1.00 96.50 93 GLY A CA 1
ATOM 745 C C . GLY A 1 93 ? -0.433 -0.800 -7.369 1.00 96.50 93 GLY A C 1
ATOM 746 O O . GLY A 1 93 ? -1.544 -0.335 -7.094 1.00 96.50 93 GLY A O 1
ATOM 747 N N . ILE A 1 94 ? 0.701 -0.285 -6.899 1.00 97.88 94 ILE A N 1
ATOM 748 C CA . ILE A 1 94 ? 0.757 0.847 -5.968 1.00 97.88 94 ILE A CA 1
ATOM 749 C C . ILE A 1 94 ? 1.610 1.950 -6.608 1.00 97.88 94 ILE A C 1
ATOM 751 O O . ILE A 1 94 ? 2.838 1.891 -6.525 1.00 97.88 94 ILE A O 1
ATOM 755 N N . PRO A 1 95 ? 0.999 2.935 -7.284 1.00 97.44 95 PRO A N 1
ATOM 756 C CA . PRO A 1 95 ? 1.737 4.059 -7.839 1.00 97.44 95 PRO A CA 1
ATOM 757 C C . PRO A 1 95 ? 2.198 4.986 -6.710 1.00 97.44 95 PRO A C 1
ATOM 759 O O . PRO A 1 95 ? 1.419 5.309 -5.809 1.00 97.44 95 PRO A O 1
ATOM 762 N N . LEU A 1 96 ? 3.449 5.441 -6.776 1.00 96.56 96 LEU A N 1
ATOM 763 C CA . LEU A 1 96 ? 3.976 6.434 -5.839 1.00 96.56 96 LEU A CA 1
ATOM 764 C C . LEU A 1 96 ? 3.593 7.864 -6.237 1.00 96.56 96 LEU A C 1
ATOM 766 O O . LEU A 1 96 ? 3.319 8.686 -5.362 1.00 96.56 96 LEU A O 1
ATOM 770 N N . GLY A 1 97 ? 3.528 8.152 -7.542 1.00 94.56 97 GLY A N 1
ATOM 771 C CA . GLY A 1 97 ? 3.196 9.482 -8.066 1.00 94.56 97 GLY A CA 1
ATOM 772 C C . GLY A 1 97 ? 4.055 10.583 -7.434 1.00 94.56 97 GLY A C 1
ATOM 773 O O . GLY A 1 97 ? 5.250 10.394 -7.217 1.00 94.56 97 GLY A O 1
ATOM 774 N N . ASP A 1 98 ? 3.425 11.697 -7.061 1.00 95.75 98 ASP A N 1
ATOM 775 C CA . ASP A 1 98 ? 4.096 12.857 -6.453 1.00 95.75 98 ASP A CA 1
ATOM 776 C C . ASP A 1 98 ? 4.730 12.560 -5.077 1.00 95.75 98 ASP A C 1
ATOM 778 O O . ASP A 1 98 ? 5.526 13.350 -4.575 1.00 95.75 98 ASP A O 1
ATOM 782 N N . LEU A 1 99 ? 4.392 11.428 -4.443 1.00 96.50 99 LEU A N 1
ATOM 783 C CA . LEU A 1 99 ? 4.969 11.018 -3.157 1.00 96.50 99 LEU A CA 1
ATOM 784 C C . LEU A 1 99 ? 6.284 10.248 -3.311 1.00 96.50 99 LEU A C 1
ATOM 786 O O . LEU A 1 99 ? 6.922 9.956 -2.299 1.00 96.50 99 LEU A O 1
ATOM 790 N N . ARG A 1 100 ? 6.685 9.909 -4.543 1.00 95.94 100 ARG A N 1
ATOM 791 C CA . ARG A 1 100 ? 7.866 9.090 -4.840 1.00 95.94 100 ARG A CA 1
ATOM 792 C C . ARG A 1 100 ? 9.111 9.574 -4.107 1.00 95.94 100 ARG A C 1
ATOM 794 O O . ARG A 1 100 ? 9.663 8.827 -3.304 1.00 95.94 100 ARG A O 1
ATOM 801 N N . ASP A 1 101 ? 9.522 10.812 -4.354 1.00 95.88 101 ASP A N 1
ATOM 802 C CA . ASP A 1 101 ? 10.793 11.329 -3.840 1.00 95.88 101 ASP A CA 1
ATOM 803 C C . ASP A 1 101 ? 10.770 11.425 -2.311 1.00 95.88 101 ASP A C 1
ATOM 805 O O . ASP A 1 101 ? 11.720 11.018 -1.648 1.00 95.88 101 ASP A O 1
ATOM 809 N N . ALA A 1 102 ? 9.634 11.840 -1.740 1.00 95.94 102 ALA A N 1
ATOM 810 C CA . ALA A 1 102 ? 9.445 1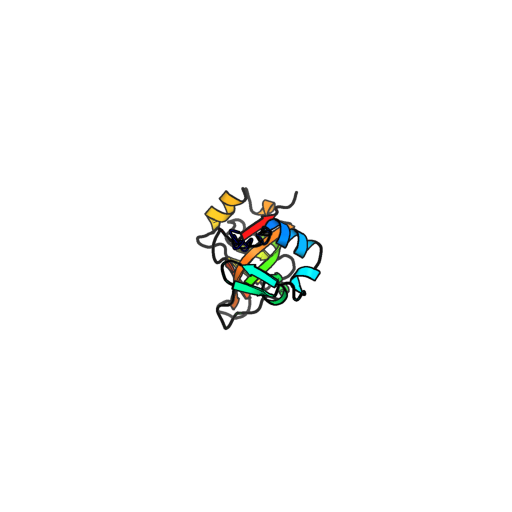1.898 -0.293 1.00 95.94 102 ALA A CA 1
ATOM 811 C C . ALA A 1 102 ? 9.526 10.511 0.369 1.00 95.94 102 ALA A C 1
ATOM 813 O O . ALA A 1 102 ? 10.046 10.384 1.475 1.00 95.94 102 ALA A O 1
ATOM 814 N N . ILE A 1 103 ? 9.006 9.464 -0.279 1.00 96.00 103 ILE A N 1
ATOM 815 C CA . ILE A 1 103 ? 9.077 8.085 0.224 1.00 96.00 103 ILE A CA 1
ATOM 816 C C . ILE A 1 103 ? 10.506 7.548 0.098 1.00 96.00 103 ILE A C 1
ATOM 818 O O . ILE A 1 103 ? 11.017 6.972 1.059 1.00 96.00 103 ILE A O 1
ATOM 822 N N . ILE A 1 104 ? 11.156 7.763 -1.049 1.00 95.56 104 ILE A N 1
ATOM 823 C CA . ILE A 1 104 ? 12.546 7.355 -1.289 1.00 95.56 104 ILE A CA 1
ATOM 824 C C . ILE A 1 104 ? 13.473 7.967 -0.237 1.00 95.56 104 ILE A C 1
ATOM 826 O O . ILE A 1 104 ? 14.228 7.240 0.406 1.00 95.56 104 ILE A O 1
ATOM 830 N N . GLU A 1 105 ? 13.363 9.276 -0.006 1.00 95.94 105 GLU A N 1
ATOM 831 C CA . GLU A 1 105 ? 14.159 9.991 0.992 1.00 95.94 105 GLU A CA 1
ATOM 832 C C . GLU A 1 105 ? 13.861 9.489 2.412 1.00 95.94 105 GLU A C 1
ATOM 834 O O . GLU A 1 105 ? 14.776 9.149 3.162 1.00 95.94 105 GLU A O 1
ATOM 839 N N . LYS A 1 106 ? 12.577 9.370 2.777 1.00 94.94 106 LYS A N 1
ATOM 840 C CA . LYS A 1 106 ? 12.150 8.978 4.130 1.00 94.94 106 LYS A CA 1
ATOM 841 C C . LYS A 1 106 ? 12.642 7.595 4.551 1.00 94.94 106 LYS A C 1
ATOM 843 O O . LYS A 1 106 ? 12.906 7.388 5.735 1.00 94.94 106 LYS A O 1
ATOM 848 N N . PHE A 1 107 ? 12.727 6.654 3.613 1.00 94.88 107 PHE A N 1
ATOM 849 C CA . PHE A 1 107 ? 13.149 5.278 3.887 1.00 94.88 107 PHE A CA 1
ATOM 850 C C . PHE A 1 107 ? 14.557 4.960 3.375 1.00 94.88 107 PHE A C 1
ATOM 852 O O . PHE A 1 107 ? 14.981 3.816 3.498 1.00 94.88 107 PHE A O 1
ATOM 859 N N . ASN A 1 108 ? 15.285 5.958 2.856 1.00 94.62 108 ASN A N 1
ATOM 860 C CA . ASN A 1 108 ? 16.638 5.815 2.319 1.00 94.62 108 ASN A CA 1
ATOM 861 C C . ASN A 1 108 ? 16.748 4.668 1.291 1.00 94.62 108 ASN A C 1
ATOM 863 O O . ASN A 1 108 ? 17.620 3.806 1.393 1.00 94.62 108 ASN A O 1
ATOM 867 N N . ILE A 1 109 ? 15.823 4.641 0.328 1.00 94.06 109 ILE A N 1
ATOM 868 C CA . ILE A 1 109 ? 15.769 3.625 -0.734 1.00 94.06 109 ILE A CA 1
ATOM 869 C C . ILE A 1 109 ? 16.785 4.010 -1.817 1.00 94.06 109 ILE A C 1
ATOM 871 O O . ILE A 1 109 ? 16.625 5.046 -2.457 1.00 94.06 109 ILE A O 1
ATOM 875 N N . SER A 1 110 ? 17.830 3.207 -2.033 1.00 90.25 110 SER A N 1
ATOM 876 C CA . SER A 1 110 ? 18.854 3.514 -3.045 1.00 90.25 110 SER A CA 1
ATOM 877 C C . SER A 1 110 ? 18.419 3.154 -4.463 1.00 90.25 110 SER A C 1
ATOM 879 O O . SER A 1 110 ? 18.730 3.871 -5.412 1.00 90.25 110 SER A O 1
ATOM 881 N N . ASP A 1 111 ? 17.701 2.044 -4.605 1.00 91.50 111 ASP A N 1
ATOM 882 C CA . ASP A 1 111 ? 17.357 1.420 -5.880 1.00 91.50 111 ASP A CA 1
ATOM 883 C C . ASP A 1 111 ? 16.119 0.519 -5.732 1.00 91.50 111 ASP A C 1
ATOM 885 O O . ASP A 1 111 ? 15.573 0.326 -4.642 1.00 91.50 111 ASP A O 1
ATOM 889 N N . SER A 1 112 ? 15.641 -0.023 -6.853 1.00 91.94 112 SER A N 1
ATOM 890 C CA . SER A 1 112 ? 14.492 -0.929 -6.869 1.00 91.94 112 SER A CA 1
ATOM 891 C C . SER A 1 112 ? 14.758 -2.262 -6.164 1.00 91.94 112 SER A C 1
ATOM 893 O O . SER A 1 112 ? 13.803 -2.887 -5.709 1.00 91.94 112 SER A O 1
ATOM 895 N N . GLU A 1 113 ? 16.017 -2.706 -6.086 1.00 91.50 113 GLU A N 1
ATOM 896 C CA . GLU A 1 113 ? 16.402 -3.977 -5.449 1.00 91.50 113 GLU A CA 1
ATOM 897 C C . GLU A 1 113 ? 16.232 -3.901 -3.930 1.00 91.50 113 GLU A C 1
ATOM 899 O O . GLU A 1 113 ? 15.750 -4.846 -3.314 1.00 91.50 113 GLU A O 1
ATOM 904 N N . SER A 1 114 ? 16.479 -2.730 -3.340 1.00 91.25 114 SER A N 1
ATOM 905 C CA . SER A 1 114 ? 16.239 -2.446 -1.916 1.00 91.25 114 SER A CA 1
ATOM 906 C C . SER A 1 114 ? 14.790 -2.702 -1.470 1.00 91.25 114 SER A C 1
ATOM 908 O O . SER A 1 114 ? 14.510 -2.846 -0.279 1.00 91.25 114 SER A O 1
ATOM 910 N N . LEU A 1 115 ? 13.843 -2.720 -2.413 1.00 94.19 115 LEU A N 1
ATOM 911 C CA . LEU A 1 115 ? 12.422 -2.955 -2.157 1.00 94.19 115 LEU A CA 1
ATOM 912 C C . LEU A 1 115 ? 12.013 -4.423 -2.292 1.00 94.19 115 LEU A C 1
ATOM 914 O O . LEU A 1 115 ? 10.899 -4.769 -1.894 1.00 94.19 115 LEU A O 1
ATOM 918 N N . GLU A 1 116 ? 12.862 -5.289 -2.840 1.00 93.88 116 GLU A N 1
ATOM 919 C CA . GLU A 1 116 ? 12.561 -6.713 -2.946 1.00 93.88 116 GLU A CA 1
ATOM 920 C C . GLU A 1 116 ? 12.473 -7.341 -1.547 1.00 93.88 116 GLU A C 1
ATOM 922 O O . GLU A 1 116 ? 13.346 -7.180 -0.699 1.00 93.88 116 GLU A O 1
ATOM 927 N N . GLY A 1 117 ? 11.353 -8.009 -1.258 1.00 94.50 117 GLY A N 1
ATOM 928 C CA . GLY A 1 117 ? 11.094 -8.609 0.052 1.00 94.50 117 GLY A CA 1
ATOM 929 C C . GLY A 1 117 ? 10.710 -7.618 1.157 1.00 94.50 117 GLY A C 1
ATOM 930 O O . GLY A 1 117 ? 10.294 -8.055 2.233 1.00 94.50 117 GLY A O 1
ATOM 931 N N . ALA A 1 118 ? 10.770 -6.305 0.906 1.00 96.31 118 ALA A N 1
ATOM 932 C CA . ALA A 1 118 ? 10.405 -5.295 1.891 1.00 96.31 118 ALA A CA 1
ATOM 933 C C . ALA A 1 118 ? 8.937 -5.440 2.324 1.00 96.31 118 ALA A C 1
ATOM 935 O O . ALA A 1 118 ? 8.034 -5.657 1.510 1.00 96.31 118 ALA A O 1
ATOM 936 N N . ALA A 1 119 ? 8.675 -5.285 3.621 1.00 97.00 119 ALA A N 1
ATOM 937 C CA . ALA A 1 119 ? 7.321 -5.224 4.154 1.00 97.00 119 ALA A CA 1
ATOM 938 C C . ALA A 1 119 ? 6.834 -3.774 4.181 1.00 97.00 119 ALA A C 1
ATOM 940 O O . ALA A 1 119 ? 7.582 -2.859 4.522 1.00 97.00 119 ALA A O 1
ATOM 941 N N . ILE A 1 120 ? 5.556 -3.553 3.893 1.00 97.94 120 ILE A N 1
ATOM 942 C CA . ILE A 1 120 ? 4.991 -2.205 3.802 1.00 97.94 120 ILE A CA 1
ATOM 943 C C . ILE A 1 120 ? 3.598 -2.141 4.434 1.00 97.94 120 ILE A C 1
ATOM 945 O O . ILE A 1 120 ? 2.808 -3.081 4.342 1.00 97.94 120 ILE A O 1
ATOM 949 N N . ILE A 1 121 ? 3.286 -1.006 5.064 1.00 97.69 121 ILE A N 1
ATOM 950 C CA . ILE A 1 121 ? 1.926 -0.605 5.436 1.00 97.69 121 ILE A CA 1
ATOM 951 C C . ILE A 1 121 ? 1.699 0.865 5.089 1.00 97.69 121 ILE A C 1
ATOM 953 O O . ILE A 1 121 ? 2.557 1.702 5.365 1.00 97.69 121 ILE A O 1
ATOM 957 N N . PHE A 1 122 ? 0.534 1.209 4.541 1.00 97.50 122 PHE A N 1
ATOM 958 C CA . PHE A 1 122 ? 0.191 2.609 4.277 1.00 97.50 122 PHE A CA 1
ATOM 959 C C . PHE A 1 122 ? -1.311 2.876 4.252 1.00 97.50 122 PHE A C 1
ATOM 961 O O . PHE A 1 122 ? -2.104 2.001 3.906 1.00 97.50 122 PHE A O 1
ATOM 968 N N . ALA A 1 123 ? -1.704 4.103 4.593 1.00 95.31 123 ALA A N 1
ATOM 969 C CA . ALA A 1 123 ? -3.070 4.574 4.400 1.00 95.31 123 ALA A CA 1
ATOM 970 C C . ALA A 1 123 ? -3.331 4.871 2.918 1.00 95.31 123 ALA A C 1
ATOM 972 O O . ALA A 1 123 ? -2.558 5.589 2.283 1.00 95.31 123 ALA A O 1
ATOM 973 N N . GLY A 1 124 ? -4.436 4.365 2.371 1.00 95.38 124 GLY A N 1
ATOM 974 C CA . GLY A 1 124 ? -4.714 4.562 0.952 1.00 95.38 124 GLY A CA 1
ATOM 975 C C . GLY A 1 124 ? -6.133 4.244 0.511 1.00 95.38 124 GLY A C 1
ATOM 976 O O . GLY A 1 124 ? -7.039 4.023 1.324 1.00 95.38 124 GLY A O 1
ATOM 977 N N . ARG A 1 125 ? -6.313 4.192 -0.811 1.00 95.69 125 ARG A N 1
ATOM 978 C CA . ARG A 1 125 ? -7.581 3.848 -1.463 1.00 95.69 125 ARG A CA 1
ATOM 979 C C . ARG A 1 125 ? -7.388 2.910 -2.643 1.00 95.69 125 ARG A C 1
ATOM 981 O O . ARG A 1 125 ? -6.719 3.263 -3.610 1.00 95.69 125 ARG A O 1
ATOM 988 N N . CYS A 1 126 ? -8.088 1.780 -2.600 1.00 96.62 126 CYS A N 1
ATOM 989 C CA . CYS A 1 126 ? -8.199 0.862 -3.724 1.00 96.62 126 CYS A CA 1
ATOM 990 C C . CYS A 1 126 ? -9.280 1.322 -4.719 1.00 96.62 126 CYS A C 1
ATOM 992 O O . CYS A 1 126 ? -10.380 1.731 -4.324 1.00 96.62 126 CYS A O 1
ATOM 994 N N . HIS A 1 127 ? -8.969 1.238 -6.009 1.00 95.56 127 HIS A N 1
ATOM 995 C CA . HIS A 1 127 ? -9.881 1.449 -7.129 1.00 95.56 127 HIS A CA 1
ATOM 996 C C . HIS A 1 127 ? -9.484 0.555 -8.312 1.00 95.56 127 HIS A C 1
ATOM 998 O O . HIS A 1 127 ? -8.394 -0.004 -8.339 1.00 95.56 127 HIS A O 1
ATOM 1004 N N . TRP A 1 128 ? -10.368 0.399 -9.294 1.00 95.75 128 TRP A N 1
ATOM 1005 C CA . TRP A 1 128 ? -10.010 -0.255 -10.553 1.00 95.75 128 TRP A CA 1
ATOM 1006 C C . TRP A 1 128 ? -9.197 0.693 -11.438 1.00 95.75 128 TRP A C 1
ATOM 1008 O O . TRP A 1 128 ? -9.503 1.885 -11.499 1.00 95.75 128 TRP A O 1
ATOM 1018 N N . ASN A 1 129 ? -8.229 0.160 -12.187 1.00 94.94 129 ASN A N 1
ATOM 1019 C CA . ASN A 1 129 ? -7.697 0.862 -13.353 1.00 94.94 129 ASN A CA 1
ATOM 1020 C C . ASN A 1 129 ? -8.805 1.082 -14.404 1.00 94.94 129 ASN A C 1
ATOM 1022 O O . ASN A 1 129 ? -9.893 0.502 -14.324 1.00 94.94 129 ASN A O 1
ATOM 1026 N N . LYS A 1 130 ? -8.520 1.906 -15.419 1.00 93.44 130 LYS A N 1
ATOM 1027 C CA . LYS A 1 130 ? -9.489 2.266 -16.470 1.00 93.44 130 LYS A CA 1
ATOM 1028 C C . LYS A 1 130 ? -10.149 1.042 -17.120 1.00 93.44 130 LYS A C 1
ATOM 1030 O O . LYS A 1 130 ? -11.362 1.045 -17.320 1.00 93.44 130 LYS A O 1
ATOM 1035 N N . ASP A 1 131 ? -9.366 -0.004 -17.368 1.00 94.19 131 ASP A N 1
ATOM 1036 C CA . ASP A 1 131 ? -9.819 -1.217 -18.057 1.00 94.19 131 ASP A CA 1
ATOM 1037 C C . ASP A 1 131 ? -10.408 -2.280 -17.110 1.00 94.19 131 ASP A C 1
ATOM 1039 O O . ASP A 1 131 ? -10.843 -3.333 -17.567 1.00 94.19 131 ASP A O 1
ATOM 1043 N N . LYS A 1 132 ? -10.443 -2.022 -15.792 1.00 93.06 132 LYS A N 1
ATOM 1044 C CA . LYS A 1 132 ? -10.902 -2.954 -14.739 1.00 93.06 132 LYS A CA 1
ATOM 1045 C C . LYS A 1 132 ? -10.202 -4.318 -14.752 1.00 93.06 132 LYS A C 1
ATOM 1047 O O . LYS A 1 132 ? -10.790 -5.336 -14.400 1.00 93.06 132 LYS A O 1
ATOM 1052 N N . THR A 1 133 ? -8.935 -4.329 -15.145 1.00 92.69 133 THR A N 1
ATOM 1053 C CA . THR A 1 133 ? -8.072 -5.518 -15.176 1.00 92.69 133 THR A CA 1
ATOM 1054 C C . THR A 1 133 ? -7.134 -5.592 -13.979 1.00 92.69 133 THR A C 1
ATOM 1056 O O . THR A 1 133 ? -6.633 -6.668 -13.664 1.00 92.69 133 THR A O 1
ATOM 1059 N N . LYS A 1 134 ? -6.883 -4.457 -13.315 1.00 94.06 134 LYS A N 1
ATOM 1060 C CA . LYS A 1 134 ? -6.012 -4.355 -12.143 1.00 94.06 134 LYS A CA 1
ATOM 1061 C C . LYS A 1 134 ? -6.601 -3.430 -11.090 1.00 94.06 134 LYS A C 1
ATOM 1063 O O . LYS A 1 134 ? -7.218 -2.410 -11.405 1.00 94.06 134 LYS A O 1
ATOM 1068 N N . ARG A 1 135 ? -6.356 -3.773 -9.835 1.00 96.56 135 ARG A N 1
ATOM 1069 C CA . ARG A 1 135 ? -6.625 -2.958 -8.657 1.00 96.56 135 ARG A CA 1
ATOM 1070 C C . ARG A 1 135 ? -5.444 -2.021 -8.427 1.00 96.56 135 ARG A C 1
ATOM 1072 O O . ARG A 1 135 ? -4.295 -2.443 -8.406 1.00 96.56 135 ARG A O 1
ATOM 1079 N N . ILE A 1 136 ? -5.725 -0.740 -8.265 1.00 97.31 136 ILE A N 1
ATOM 1080 C CA . ILE A 1 136 ? -4.731 0.293 -7.992 1.00 97.31 136 ILE A CA 1
ATOM 1081 C C . ILE A 1 136 ? -4.980 0.827 -6.589 1.00 97.31 136 ILE A C 1
ATOM 1083 O O . ILE A 1 136 ? -6.103 1.229 -6.269 1.00 97.31 136 ILE A O 1
ATOM 1087 N N . ILE A 1 137 ? -3.946 0.841 -5.751 1.00 97.56 137 ILE A N 1
ATOM 1088 C CA . ILE A 1 137 ? -4.033 1.380 -4.394 1.00 97.56 137 ILE A CA 1
ATOM 1089 C C . ILE A 1 137 ? -3.200 2.655 -4.320 1.00 97.56 137 ILE A C 1
ATOM 1091 O O . ILE A 1 137 ? -1.978 2.596 -4.262 1.00 97.56 137 ILE A O 1
ATOM 1095 N N . ASN A 1 138 ? -3.865 3.810 -4.291 1.00 96.25 138 ASN A N 1
ATOM 1096 C CA . ASN A 1 138 ? -3.177 5.091 -4.135 1.00 96.25 138 ASN A CA 1
ATOM 1097 C C . ASN A 1 138 ? -2.846 5.330 -2.663 1.00 96.25 138 ASN A C 1
ATOM 1099 O O . ASN A 1 138 ? -3.718 5.168 -1.801 1.00 96.25 138 ASN A O 1
ATOM 1103 N N . ILE A 1 139 ? -1.614 5.754 -2.398 1.00 96.62 139 ILE A N 1
ATOM 1104 C CA . ILE A 1 139 ? -1.164 6.217 -1.084 1.00 96.62 139 ILE A CA 1
ATOM 1105 C C . ILE A 1 139 ? -1.782 7.597 -0.827 1.00 96.62 139 ILE A C 1
ATOM 1107 O O . ILE A 1 139 ? -1.823 8.437 -1.724 1.00 96.62 139 ILE A O 1
ATOM 1111 N N . TYR A 1 140 ? -2.303 7.834 0.379 1.00 93.44 140 TYR A N 1
ATOM 1112 C CA . TYR A 1 140 ? -2.886 9.137 0.717 1.00 93.44 140 TYR A CA 1
ATOM 1113 C C . TYR A 1 140 ? -1.840 10.208 1.006 1.00 93.44 140 TYR A C 1
ATOM 1115 O O . TYR A 1 140 ? -1.995 11.341 0.561 1.00 93.44 140 TYR A O 1
ATOM 1123 N N . ASP A 1 141 ? -0.822 9.866 1.792 1.00 90.88 141 ASP A N 1
ATOM 1124 C CA . ASP A 1 141 ? 0.201 10.800 2.243 1.00 90.88 141 ASP A CA 1
ATOM 1125 C C . ASP A 1 141 ? 1.469 10.046 2.683 1.00 90.88 141 ASP A C 1
ATOM 1127 O O . ASP A 1 141 ? 1.412 8.867 3.048 1.00 90.88 141 ASP A O 1
ATOM 1131 N N . SER A 1 142 ? 2.615 10.729 2.650 1.00 89.56 142 SER A N 1
ATOM 1132 C CA . SER A 1 142 ? 3.916 10.191 3.070 1.00 89.56 142 SER A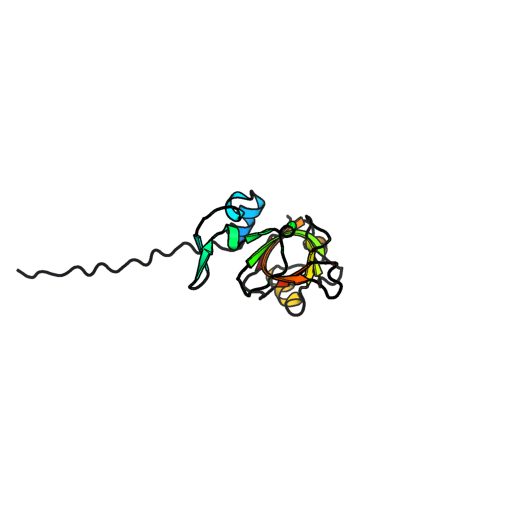 CA 1
ATOM 1133 C C . SER A 1 142 ? 4.062 10.070 4.594 1.00 89.56 142 SER A C 1
ATOM 1135 O O . SER A 1 142 ? 5.014 9.452 5.072 1.00 89.56 142 SER A O 1
ATOM 1137 N N . GLU A 1 143 ? 3.124 10.598 5.384 1.00 89.81 143 GLU A N 1
ATOM 1138 C CA . GLU A 1 143 ? 3.166 10.553 6.850 1.00 89.81 143 GLU A CA 1
ATOM 1139 C C . GLU A 1 143 ? 2.573 9.260 7.417 1.00 89.81 143 GLU A C 1
ATOM 1141 O O . GLU A 1 143 ? 2.998 8.781 8.470 1.00 89.81 143 GLU A O 1
ATOM 1146 N N . ARG A 1 144 ? 1.630 8.646 6.700 1.00 92.69 144 ARG A N 1
ATOM 1147 C CA . ARG A 1 144 ? 0.923 7.421 7.095 1.00 92.69 144 ARG A CA 1
ATOM 1148 C C . ARG A 1 144 ? 1.378 6.199 6.309 1.00 92.69 144 ARG A C 1
ATOM 1150 O O . ARG A 1 144 ? 0.559 5.347 5.965 1.00 92.69 144 ARG A O 1
ATOM 1157 N N . ILE A 1 145 ? 2.677 6.102 6.073 1.00 95.75 145 ILE A N 1
ATOM 1158 C CA . ILE A 1 145 ? 3.352 4.962 5.453 1.00 95.75 145 ILE A CA 1
ATOM 1159 C C . ILE A 1 145 ? 4.522 4.524 6.331 1.00 95.75 145 ILE A C 1
ATOM 1161 O O . ILE A 1 145 ? 5.164 5.336 7.000 1.00 95.75 145 ILE A O 1
ATOM 1165 N N . PHE A 1 146 ? 4.786 3.224 6.339 1.00 96.94 146 PHE A N 1
ATOM 1166 C CA . PHE A 1 146 ? 5.999 2.649 6.890 1.00 96.94 146 PHE A CA 1
ATOM 1167 C C . PHE A 1 146 ? 6.467 1.495 6.002 1.00 96.94 146 PHE A C 1
ATOM 1169 O O . PHE A 1 146 ? 5.664 0.624 5.659 1.00 96.94 146 PHE A O 1
ATOM 1176 N N . ILE A 1 147 ? 7.755 1.498 5.661 1.00 96.56 147 ILE A N 1
ATOM 1177 C CA . ILE A 1 147 ? 8.436 0.432 4.925 1.00 96.56 147 ILE A CA 1
ATOM 1178 C C . ILE A 1 147 ? 9.518 -0.145 5.840 1.00 96.56 147 ILE A C 1
ATOM 1180 O O . ILE A 1 147 ? 10.318 0.595 6.409 1.00 96.56 147 ILE A O 1
ATOM 1184 N N . SER A 1 148 ? 9.516 -1.466 5.993 1.00 96.06 148 SER A N 1
ATOM 1185 C CA . SER A 1 148 ? 10.617 -2.233 6.568 1.00 96.06 148 SER A CA 1
ATOM 1186 C C . SER A 1 148 ? 11.357 -2.883 5.409 1.00 96.06 148 SER A C 1
ATOM 1188 O O . SER A 1 148 ? 10.837 -3.837 4.828 1.00 96.06 148 SER A O 1
ATOM 1190 N N . LEU A 1 149 ? 12.527 -2.350 5.058 1.00 94.06 149 LEU A N 1
ATOM 1191 C CA . LEU A 1 149 ? 13.395 -2.959 4.049 1.00 94.06 149 LEU A CA 1
ATOM 1192 C C . LEU A 1 149 ? 13.823 -4.361 4.511 1.00 94.06 149 LEU A C 1
ATOM 1194 O O . LEU A 1 149 ? 13.822 -4.640 5.715 1.00 94.06 149 LEU A O 1
ATOM 1198 N N . ALA A 1 150 ? 14.099 -5.245 3.553 1.00 85.94 150 ALA A N 1
ATOM 1199 C CA . ALA A 1 150 ? 14.718 -6.528 3.855 1.00 85.94 150 ALA A CA 1
ATOM 1200 C C . ALA A 1 150 ? 16.174 -6.290 4.298 1.00 85.94 150 ALA A C 1
ATOM 1202 O O . ALA A 1 150 ? 16.820 -5.376 3.784 1.00 85.94 150 ALA A O 1
ATOM 1203 N N . ASP A 1 151 ? 16.638 -7.063 5.282 1.00 66.88 151 ASP A N 1
ATOM 1204 C CA . ASP A 1 151 ? 18.038 -7.048 5.736 1.00 66.88 151 ASP A CA 1
ATOM 1205 C C . ASP A 1 151 ? 18.983 -7.658 4.687 1.00 66.88 151 ASP A C 1
ATOM 1207 O O . ASP A 1 151 ? 18.577 -8.655 4.037 1.00 66.88 151 ASP A O 1
#

Organism: NCBI:txid1134687

Sequence (151 aa):
GHNKAHTIKSEQKRVPTVSLQKILHSLIRGTGLATSDTIIPFGDFKYKAKNLFVKFPDAEPMTKNALRFYWGTLYNSNNDIEWLNPAECRDVGIPLGDLRDAIIEKFNISDSESLEGAAIIFAGRCHWNKDKTKRIINIYDSERIFISLAD